Protein AF-A0A5U3AWJ1-F1 (afdb_monomer)

Radius of gyration: 14.1 Å; Cα contacts (8 Å, |Δi|>4): 83; chains: 1; bounding box: 34×26×31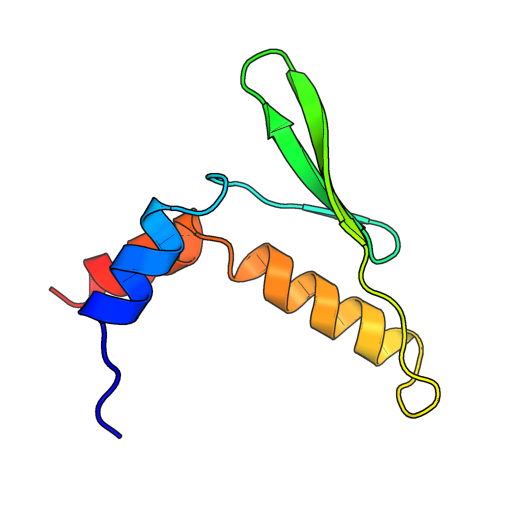 Å

Foldseek 3Di:
DDDPLVVLLVVLVPDDADQWDDDPQWIWHQDPVRDIDTDDRDDDDPPDDPVVSVVVSRVVNCCHSVNSVVVSVVVD

Structure (mmCIF, N/CA/C/O backbone):
data_AF-A0A5U3AWJ1-F1
#
_entry.id   AF-A0A5U3AWJ1-F1
#
loop_
_atom_site.group_PDB
_atom_site.id
_atom_site.type_symbol
_atom_site.label_atom_id
_atom_site.label_alt_id
_atom_site.label_comp_id
_atom_site.label_asym_id
_atom_site.label_entity_id
_atom_site.label_seq_id
_atom_site.pdbx_PDB_ins_code
_atom_site.Cartn_x
_atom_site.Cartn_y
_atom_site.Cartn_z
_atom_site.occupancy
_atom_site.B_iso_or_equiv
_atom_site.auth_seq_id
_atom_site.auth_comp_id
_atom_site.auth_asym_id
_atom_site.auth_atom_id
_atom_site.pdbx_PDB_model_num
ATOM 1 N N . MET A 1 1 ? -22.082 -11.323 -5.689 1.00 78.69 1 MET A N 1
ATOM 2 C CA . MET A 1 1 ? -20.815 -11.670 -5.011 1.00 78.69 1 MET A CA 1
ATOM 3 C C . MET A 1 1 ? -20.883 -11.104 -3.603 1.00 78.69 1 MET A C 1
ATOM 5 O O . MET A 1 1 ? -21.290 -9.958 -3.480 1.00 78.69 1 MET A O 1
ATOM 9 N N . ASN A 1 2 ? -20.582 -11.892 -2.568 1.00 87.06 2 ASN A N 1
ATOM 10 C CA . ASN A 1 2 ? -20.562 -11.404 -1.187 1.00 87.06 2 ASN A CA 1
ATOM 11 C C . ASN A 1 2 ? -19.100 -11.148 -0.803 1.00 87.06 2 ASN A C 1
ATOM 13 O O . ASN A 1 2 ? -18.322 -12.097 -0.757 1.00 87.06 2 ASN A O 1
ATOM 17 N N . ILE A 1 3 ? -18.716 -9.883 -0.629 1.00 91.00 3 ILE A N 1
ATOM 18 C CA . ILE A 1 3 ? -17.350 -9.503 -0.246 1.00 91.00 3 ILE A CA 1
ATOM 19 C C . ILE A 1 3 ? -17.277 -9.506 1.280 1.00 91.00 3 ILE A C 1
ATOM 21 O O . ILE A 1 3 ? -18.082 -8.840 1.934 1.00 91.00 3 ILE A O 1
ATOM 25 N N . ASP A 1 4 ? -16.313 -10.227 1.851 1.00 95.25 4 ASP A N 1
ATOM 26 C CA . ASP A 1 4 ? -16.069 -10.204 3.294 1.00 95.25 4 ASP A CA 1
ATOM 27 C C . ASP A 1 4 ? -15.374 -8.895 3.699 1.00 95.25 4 ASP A C 1
ATOM 29 O O . ASP A 1 4 ? -14.148 -8.793 3.777 1.00 95.25 4 ASP A O 1
ATOM 33 N N . LYS A 1 5 ? -16.186 -7.864 3.942 1.00 94.12 5 LYS A N 1
ATOM 34 C CA . LYS A 1 5 ? -15.715 -6.537 4.355 1.00 94.12 5 LYS A CA 1
ATOM 35 C C . LYS A 1 5 ? -14.967 -6.559 5.689 1.00 94.12 5 LYS A C 1
ATOM 37 O O . LYS A 1 5 ? -14.089 -5.724 5.891 1.00 94.12 5 LYS A O 1
ATOM 42 N N . ARG A 1 6 ? -15.300 -7.484 6.601 1.00 95.75 6 ARG A N 1
ATOM 43 C CA . ARG A 1 6 ? -14.628 -7.571 7.904 1.00 95.75 6 ARG A CA 1
ATOM 44 C C . ARG A 1 6 ? -13.209 -8.094 7.724 1.00 95.75 6 ARG A C 1
ATOM 46 O O . ARG A 1 6 ? -12.282 -7.476 8.233 1.00 95.75 6 ARG A O 1
ATOM 53 N N . ALA A 1 7 ? -13.039 -9.160 6.944 1.00 96.69 7 ALA A N 1
ATOM 54 C CA . ALA A 1 7 ? -11.714 -9.682 6.624 1.00 96.69 7 ALA A CA 1
ATOM 55 C C . ALA A 1 7 ? -10.840 -8.633 5.911 1.00 96.69 7 ALA A C 1
ATOM 57 O O . ALA A 1 7 ? -9.673 -8.476 6.263 1.00 96.69 7 ALA A O 1
ATOM 58 N N . LEU A 1 8 ? -11.405 -7.872 4.961 1.00 96.25 8 LEU A N 1
ATOM 59 C CA . LEU A 1 8 ? -10.680 -6.789 4.279 1.00 96.25 8 LEU A CA 1
ATOM 60 C C . LEU A 1 8 ? -10.261 -5.660 5.231 1.00 96.25 8 LEU A C 1
ATOM 62 O O . LEU A 1 8 ? -9.142 -5.159 5.128 1.00 96.25 8 LEU A O 1
ATOM 66 N N . ARG A 1 9 ? -11.125 -5.284 6.179 1.00 97.19 9 ARG A N 1
ATOM 67 C CA . ARG A 1 9 ? -10.781 -4.293 7.206 1.00 97.19 9 ARG A CA 1
ATOM 68 C C . ARG A 1 9 ? -9.636 -4.776 8.092 1.00 97.19 9 ARG A C 1
ATOM 70 O O . ARG A 1 9 ? -8.672 -4.044 8.277 1.00 97.19 9 ARG A O 1
ATOM 77 N N . GLU A 1 10 ? -9.710 -6.014 8.581 1.00 98.06 10 GLU A N 1
ATOM 78 C CA . GLU A 1 10 ? -8.693 -6.580 9.479 1.00 98.06 10 GLU A CA 1
ATOM 79 C C . GLU A 1 10 ? -7.294 -6.611 8.843 1.00 98.06 10 GLU A C 1
ATOM 81 O O . GLU A 1 10 ? -6.302 -6.355 9.527 1.00 98.06 10 GLU A O 1
ATOM 86 N N . VAL A 1 11 ? -7.187 -6.910 7.542 1.00 97.50 11 VAL A N 1
ATOM 87 C CA . VAL A 1 11 ? -5.885 -6.884 6.853 1.00 97.50 11 VAL A CA 1
ATOM 88 C C . VAL A 1 11 ? -5.392 -5.460 6.594 1.00 97.50 11 VAL A C 1
ATOM 90 O O . VAL A 1 11 ? -4.193 -5.217 6.718 1.00 97.50 11 VAL A O 1
ATOM 93 N N . ALA A 1 12 ? -6.288 -4.513 6.300 1.00 97.00 12 ALA A N 1
ATOM 94 C CA . ALA A 1 12 ? -5.921 -3.113 6.101 1.00 97.00 12 ALA A CA 1
ATOM 95 C C . ALA A 1 12 ? -5.423 -2.464 7.407 1.00 97.00 12 ALA A C 1
ATOM 97 O O . ALA A 1 12 ? -4.375 -1.825 7.418 1.00 97.00 12 ALA A O 1
ATOM 98 N N . GLU A 1 13 ? -6.099 -2.693 8.534 1.00 97.19 13 GLU A N 1
ATOM 99 C CA . GLU A 1 13 ? -5.688 -2.149 9.841 1.00 97.19 13 GLU A CA 1
ATOM 100 C C . GLU A 1 13 ? -4.318 -2.670 10.311 1.00 97.19 13 GLU A C 1
ATOM 102 O O . GLU A 1 13 ? -3.609 -1.979 11.040 1.00 97.19 13 GLU A O 1
ATOM 107 N N . ARG A 1 14 ? -3.922 -3.882 9.899 1.00 97.50 14 ARG A N 1
ATOM 108 C CA . ARG A 1 14 ? -2.628 -4.487 10.270 1.00 97.50 14 ARG A CA 1
ATOM 109 C C . ARG A 1 14 ? -1.468 -4.087 9.365 1.00 97.50 14 ARG A C 1
ATOM 111 O O . ARG A 1 14 ? -0.316 -4.231 9.771 1.00 97.50 14 ARG A O 1
ATOM 118 N N . ALA A 1 15 ? -1.752 -3.669 8.139 1.00 96.56 15 ALA A N 1
ATOM 119 C CA . ALA A 1 15 ? -0.732 -3.256 7.189 1.00 96.56 15 ALA A CA 1
ATOM 120 C C . ALA A 1 15 ? -0.157 -1.874 7.549 1.00 96.56 15 ALA A C 1
ATOM 122 O O . ALA A 1 15 ? -0.737 -1.117 8.333 1.00 96.56 15 ALA A O 1
ATOM 123 N N . THR A 1 16 ? 0.997 -1.531 6.971 1.00 95.12 16 THR A N 1
ATOM 124 C CA . THR A 1 16 ? 1.591 -0.199 7.137 1.00 95.12 16 THR A CA 1
ATOM 125 C C . THR A 1 16 ? 0.641 0.857 6.586 1.00 95.12 16 THR A C 1
ATOM 127 O O . THR A 1 16 ? 0.245 0.783 5.426 1.00 95.12 16 THR A O 1
ATOM 130 N N . GLN A 1 17 ? 0.261 1.835 7.405 1.00 92.88 17 GLN A N 1
ATOM 131 C CA . GLN A 1 17 ? -0.696 2.856 6.981 1.00 92.88 17 GLN A CA 1
ATOM 132 C C . GLN A 1 17 ? -0.097 3.773 5.901 1.00 92.88 17 GLN A C 1
ATOM 134 O O . GLN A 1 17 ? 1.119 3.941 5.821 1.00 92.88 17 GLN A O 1
ATOM 139 N N . GLY A 1 18 ? -0.963 4.278 5.018 1.00 84.62 18 GLY A N 1
ATOM 140 C CA . GLY A 1 18 ? -0.586 5.070 3.844 1.00 84.62 18 GLY A CA 1
ATOM 141 C C . GLY A 1 18 ? -0.321 6.558 4.128 1.00 84.62 18 GLY A C 1
ATOM 142 O O . GLY A 1 18 ? -0.418 6.983 5.280 1.00 84.62 18 GLY A O 1
ATOM 143 N N . PRO A 1 19 ? -0.040 7.361 3.080 1.00 93.06 19 PRO A N 1
ATOM 144 C CA . PRO A 1 19 ? -0.123 7.010 1.655 1.00 93.06 19 PRO A CA 1
ATOM 145 C C . PRO A 1 19 ? 1.046 6.138 1.181 1.00 93.06 19 PRO A C 1
ATOM 147 O O . PRO A 1 19 ? 2.167 6.293 1.650 1.00 93.06 19 PRO A O 1
ATOM 150 N N . TRP A 1 20 ? 0.779 5.217 0.252 1.00 96.31 20 TRP A N 1
ATOM 151 C CA . TRP A 1 20 ? 1.830 4.470 -0.446 1.00 96.31 20 TRP A CA 1
ATOM 152 C C . TRP A 1 20 ? 2.071 5.080 -1.822 1.00 96.31 20 TRP A C 1
ATOM 154 O O . TRP A 1 20 ? 1.126 5.473 -2.508 1.00 96.31 20 TRP A O 1
ATOM 164 N N . GLU A 1 21 ? 3.330 5.108 -2.229 1.00 95.12 21 GLU A N 1
ATOM 165 C CA . GLU A 1 21 ? 3.796 5.598 -3.521 1.00 95.12 21 GLU A CA 1
ATOM 166 C C . GLU A 1 21 ? 4.531 4.487 -4.273 1.00 95.12 21 GLU A C 1
ATOM 168 O O . GLU A 1 21 ? 4.939 3.481 -3.684 1.00 95.12 21 GLU A O 1
ATOM 173 N N . MET A 1 22 ? 4.668 4.665 -5.588 1.00 93.69 22 MET A N 1
ATOM 174 C CA . MET A 1 22 ? 5.380 3.736 -6.455 1.00 93.69 22 MET A CA 1
ATOM 175 C C . MET A 1 22 ? 6.401 4.468 -7.321 1.00 93.69 22 MET A C 1
ATOM 177 O O . MET A 1 22 ? 6.076 5.467 -7.961 1.00 93.69 22 MET A O 1
ATOM 181 N N . GLU A 1 23 ? 7.617 3.930 -7.369 1.00 88.62 23 GLU A N 1
ATOM 182 C CA . GLU A 1 23 ? 8.659 4.321 -8.318 1.00 88.62 23 GLU A CA 1
ATOM 183 C C . GLU A 1 23 ? 9.457 3.079 -8.725 1.00 88.62 23 GLU A C 1
ATOM 185 O O . GLU A 1 23 ? 9.886 2.333 -7.850 1.00 88.62 23 GLU A O 1
ATOM 190 N N . GLN A 1 24 ? 9.664 2.863 -10.031 1.00 85.19 24 GLN A N 1
ATOM 191 C CA . GLN A 1 24 ? 10.456 1.737 -10.563 1.00 85.19 24 GLN A CA 1
ATOM 192 C C . GLN A 1 24 ? 10.124 0.412 -9.858 1.00 85.19 24 GLN A C 1
ATOM 194 O O . GLN A 1 24 ? 10.985 -0.208 -9.230 1.00 85.19 24 GLN A O 1
ATOM 199 N N . GLU A 1 25 ? 8.837 0.047 -9.861 1.00 85.12 25 GLU A N 1
ATOM 200 C CA . GLU A 1 25 ? 8.345 -1.234 -9.332 1.00 85.12 25 GLU A CA 1
ATOM 201 C C . GLU A 1 25 ? 8.585 -1.433 -7.813 1.00 85.12 25 GLU A C 1
ATOM 203 O O . GLU A 1 25 ? 8.337 -2.502 -7.249 1.00 85.12 25 GLU A O 1
ATOM 208 N N . ASN A 1 26 ? 9.002 -0.378 -7.106 1.00 91.44 26 ASN A N 1
ATOM 209 C CA . ASN A 1 26 ? 9.108 -0.335 -5.654 1.00 91.44 26 ASN A CA 1
ATOM 210 C C . ASN A 1 26 ? 7.905 0.391 -5.066 1.00 91.44 26 ASN A C 1
ATOM 212 O O . ASN A 1 26 ? 7.571 1.494 -5.495 1.00 91.44 26 ASN A O 1
ATOM 216 N N . ILE A 1 27 ? 7.319 -0.186 -4.021 1.00 95.50 27 ILE A N 1
ATOM 217 C CA . ILE A 1 27 ? 6.299 0.466 -3.202 1.00 95.50 27 ILE A CA 1
ATOM 218 C C . ILE A 1 27 ? 6.959 0.985 -1.930 1.00 95.50 27 ILE A C 1
ATOM 220 O O . ILE A 1 27 ? 7.681 0.251 -1.245 1.00 95.50 27 ILE A O 1
ATOM 224 N N . TRP A 1 28 ? 6.698 2.240 -1.592 1.00 96.56 28 TRP A N 1
ATOM 225 C CA . TRP A 1 28 ? 7.277 2.910 -0.431 1.00 96.56 28 TRP A CA 1
ATOM 226 C C . TRP A 1 28 ? 6.294 3.912 0.181 1.00 96.56 28 TRP A C 1
ATOM 228 O O . TRP A 1 28 ? 5.224 4.167 -0.366 1.00 96.56 28 TRP A O 1
ATOM 238 N N . PHE A 1 29 ? 6.634 4.453 1.346 1.00 96.00 29 PH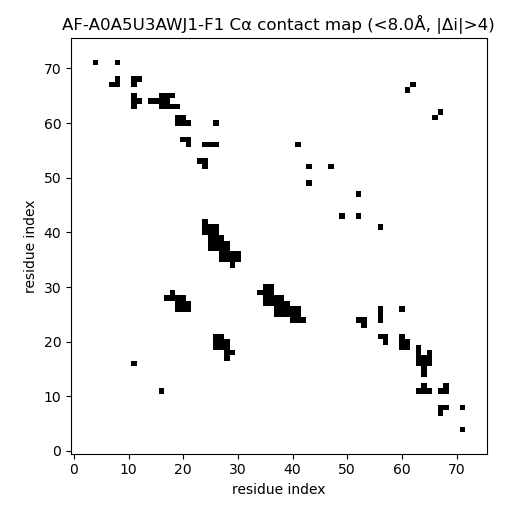E A N 1
ATOM 239 C CA . PHE A 1 29 ? 5.930 5.584 1.950 1.00 96.00 29 PHE A CA 1
ATOM 240 C C . PHE A 1 29 ? 6.919 6.504 2.665 1.00 96.00 29 PHE A C 1
ATOM 242 O O .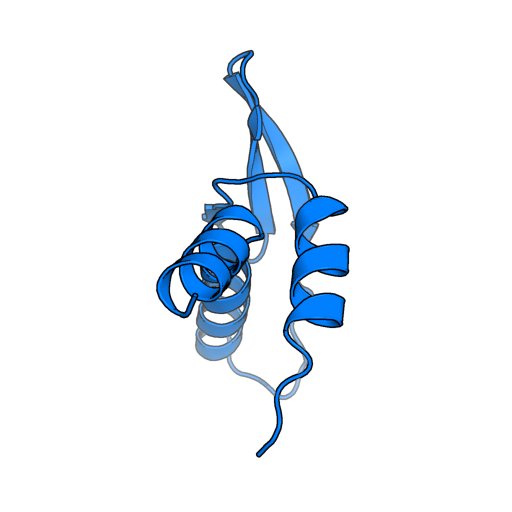 PHE A 1 29 ? 8.029 6.083 3.003 1.00 96.00 29 PHE A O 1
ATOM 249 N N . THR A 1 30 ? 6.514 7.747 2.905 1.00 94.69 30 THR A N 1
ATOM 250 C CA . THR A 1 30 ? 7.256 8.682 3.760 1.00 94.69 30 THR A CA 1
ATOM 251 C C . THR A 1 30 ? 6.613 8.693 5.139 1.00 94.69 30 THR A C 1
ATOM 253 O O . THR A 1 30 ? 5.403 8.896 5.244 1.00 94.69 30 THR A O 1
ATOM 256 N N . ASP A 1 31 ? 7.394 8.441 6.189 1.00 92.31 31 ASP A N 1
ATOM 257 C CA . ASP A 1 31 ? 6.885 8.515 7.559 1.00 92.31 31 ASP A CA 1
ATOM 258 C C . ASP A 1 31 ? 6.745 9.963 8.065 1.00 92.31 31 ASP A C 1
ATOM 260 O O . ASP A 1 31 ? 7.089 10.926 7.380 1.00 92.31 31 ASP A O 1
ATOM 264 N N . GLU A 1 32 ? 6.220 10.122 9.282 1.00 91.69 32 GLU A N 1
ATOM 265 C CA . GLU A 1 32 ? 5.975 11.435 9.899 1.00 91.69 32 GLU A CA 1
ATOM 266 C C . GLU A 1 32 ? 7.254 12.270 10.095 1.00 91.69 32 GLU A C 1
ATOM 268 O O . GLU A 1 32 ? 7.185 13.498 10.143 1.00 91.69 32 GLU A O 1
ATOM 273 N N . ASP A 1 33 ? 8.416 11.615 10.160 1.00 94.25 33 ASP A N 1
ATOM 274 C CA . ASP A 1 33 ? 9.728 12.248 10.304 1.00 94.25 33 ASP A CA 1
ATOM 275 C C . ASP A 1 33 ? 10.362 12.606 8.941 1.00 94.25 33 ASP A C 1
ATOM 277 O O . ASP A 1 33 ? 11.455 13.178 8.890 1.00 94.25 33 ASP A O 1
ATOM 281 N N . GLY A 1 34 ? 9.685 12.300 7.828 1.00 92.75 34 GLY A N 1
ATOM 282 C CA . GLY A 1 34 ? 10.154 12.587 6.473 1.00 92.75 34 GLY A CA 1
ATOM 283 C C . GLY A 1 34 ? 11.080 11.519 5.884 1.00 92.75 34 GLY A C 1
ATOM 284 O O . GLY A 1 34 ? 11.709 11.773 4.854 1.00 92.75 34 GLY A O 1
ATOM 285 N N . TYR A 1 35 ? 11.191 10.338 6.499 1.00 93.50 35 TYR A N 1
ATOM 286 C CA . TYR A 1 35 ? 12.027 9.255 5.985 1.00 93.50 35 TYR A CA 1
ATOM 287 C C . TYR A 1 35 ? 11.252 8.341 5.038 1.00 93.50 35 TYR A C 1
ATOM 289 O O . TYR A 1 35 ? 10.224 7.761 5.397 1.00 93.50 35 TYR A O 1
ATOM 29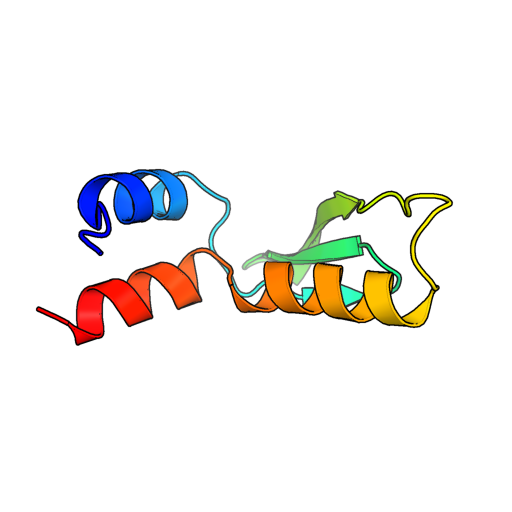7 N N . THR A 1 36 ? 11.810 8.137 3.844 1.00 94.25 36 THR A N 1
ATOM 298 C CA . THR A 1 36 ? 11.334 7.125 2.899 1.00 94.25 36 THR A CA 1
ATOM 299 C C . THR A 1 36 ? 11.606 5.724 3.436 1.00 94.25 36 THR A C 1
ATOM 301 O O . THR A 1 36 ? 12.746 5.358 3.737 1.00 94.25 36 THR A O 1
ATOM 304 N N . LYS A 1 37 ? 10.551 4.916 3.522 1.00 94.62 37 LYS A N 1
ATOM 305 C CA . LYS A 1 37 ? 10.592 3.512 3.934 1.00 94.62 37 LYS A CA 1
ATOM 306 C C . LYS A 1 37 ? 10.045 2.633 2.818 1.00 94.62 37 LYS A C 1
ATOM 308 O O . LYS A 1 37 ? 8.921 2.825 2.359 1.00 94.62 37 LYS A O 1
ATOM 313 N N . HIS A 1 38 ? 10.834 1.643 2.414 1.00 93.94 38 HIS A N 1
ATOM 314 C CA . HIS A 1 38 ? 10.434 0.664 1.406 1.00 93.94 38 HIS A CA 1
ATOM 315 C C . HIS A 1 38 ? 9.502 -0.387 2.014 1.00 93.94 38 HIS A C 1
ATOM 317 O O . HIS A 1 38 ? 9.770 -0.915 3.095 1.00 93.94 38 HIS A O 1
ATOM 323 N N . LEU A 1 39 ? 8.411 -0.682 1.311 1.00 94.44 39 LEU A N 1
ATOM 324 C CA . LEU A 1 39 ? 7.385 -1.638 1.725 1.00 94.44 39 LEU A CA 1
ATOM 325 C C . LEU A 1 39 ? 7.503 -2.952 0.961 1.00 94.44 39 LEU A C 1
ATOM 327 O O . LEU A 1 39 ? 7.477 -4.022 1.565 1.00 94.44 39 LEU A O 1
ATOM 331 N N . ALA A 1 40 ? 7.629 -2.866 -0.362 1.00 91.88 40 ALA A N 1
ATOM 332 C CA . ALA A 1 40 ? 7.706 -4.029 -1.230 1.00 91.88 40 ALA A CA 1
ATOM 333 C C . ALA A 1 40 ? 8.524 -3.718 -2.483 1.00 91.88 40 ALA A C 1
ATOM 335 O O . ALA A 1 40 ? 8.448 -2.618 -3.028 1.00 91.88 40 ALA A O 1
ATOM 336 N N . TYR A 1 41 ? 9.260 -4.725 -2.943 1.00 87.94 41 TYR A N 1
ATOM 337 C CA . TYR A 1 41 ? 9.799 -4.787 -4.293 1.00 87.94 41 TYR A CA 1
ATOM 338 C C . TYR A 1 41 ? 8.930 -5.762 -5.080 1.00 87.94 41 TYR A C 1
ATOM 340 O O . TYR A 1 41 ? 8.753 -6.904 -4.643 1.00 87.94 41 TYR A O 1
ATOM 348 N N . VAL A 1 42 ? 8.346 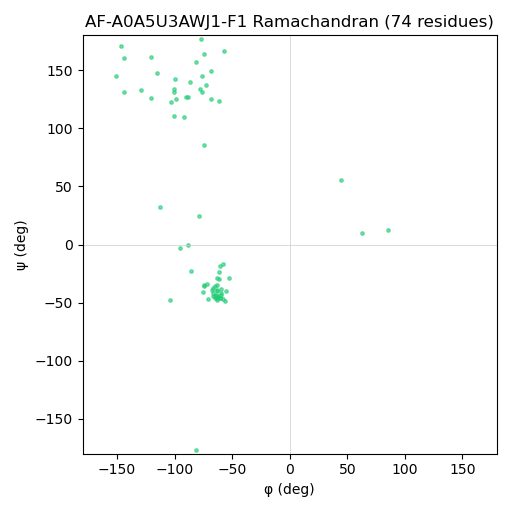-5.307 -6.185 1.00 80.69 42 VAL A N 1
ATOM 349 C CA . VAL A 1 42 ? 7.557 -6.175 -7.058 1.00 80.69 42 VAL A CA 1
ATOM 350 C C . VAL A 1 42 ? 8.492 -6.728 -8.123 1.00 80.69 42 VAL A C 1
ATOM 352 O O . VAL A 1 42 ? 8.984 -5.999 -8.976 1.00 80.69 42 VAL A O 1
ATOM 355 N N . GLU A 1 43 ? 8.772 -8.026 -8.032 1.00 79.19 43 GLU A N 1
ATOM 356 C CA . GLU A 1 43 ? 9.543 -8.736 -9.048 1.00 79.19 43 GLU A CA 1
ATOM 357 C C . GLU A 1 43 ? 8.661 -9.002 -10.271 1.00 79.19 43 GLU A C 1
ATOM 359 O O . GLU A 1 43 ? 7.527 -9.474 -10.146 1.00 79.19 43 GLU A O 1
ATOM 364 N N . GLN A 1 44 ? 9.193 -8.678 -11.447 1.00 71.75 44 GLN A N 1
ATOM 365 C CA . GLN A 1 44 ? 8.514 -8.859 -12.723 1.00 71.75 44 GLN A CA 1
ATOM 366 C C . GLN A 1 44 ? 8.458 -10.346 -13.084 1.00 71.75 44 GLN A C 1
ATOM 368 O O . GLN A 1 44 ? 9.436 -11.077 -12.921 1.00 71.75 44 GLN A O 1
ATOM 373 N N . GLY A 1 45 ? 7.308 -10.801 -13.579 1.00 71.81 45 GLY A N 1
ATOM 374 C CA . GLY A 1 45 ? 7.192 -12.141 -14.151 1.00 71.81 45 GLY A CA 1
ATOM 375 C C . GLY A 1 45 ? 7.584 -12.129 -15.627 1.00 71.81 45 GLY A C 1
ATOM 376 O O . GLY A 1 45 ? 7.164 -11.239 -16.354 1.00 71.81 45 GLY A O 1
ATOM 377 N N . ASP A 1 46 ? 8.298 -13.153 -16.099 1.00 77.00 46 ASP A N 1
ATOM 378 C CA . ASP A 1 46 ? 8.743 -13.257 -17.505 1.00 77.00 46 ASP A CA 1
ATOM 379 C C . ASP A 1 46 ? 7.593 -13.229 -18.546 1.00 77.00 46 ASP A C 1
ATOM 381 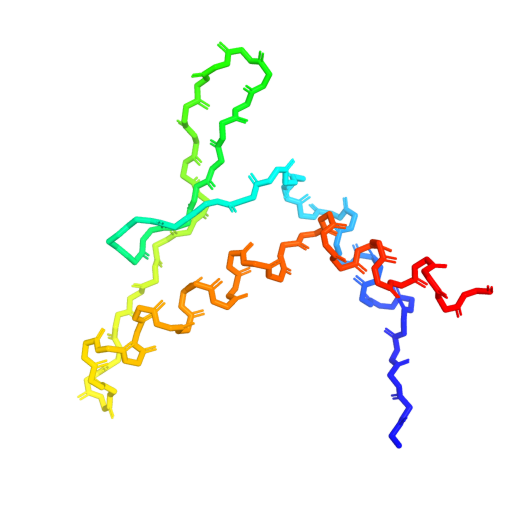O O . ASP A 1 46 ? 7.829 -13.022 -19.736 1.00 77.00 46 ASP A O 1
ATOM 385 N N . ASP A 1 47 ? 6.349 -13.453 -18.109 1.00 83.31 47 ASP A N 1
ATOM 386 C CA . ASP A 1 47 ? 5.153 -13.552 -18.956 1.00 83.31 47 ASP A CA 1
ATOM 387 C C . ASP A 1 47 ? 4.350 -12.236 -19.086 1.00 83.31 47 ASP A C 1
ATOM 389 O O . ASP A 1 47 ? 3.339 -12.203 -19.799 1.00 83.31 47 ASP A O 1
ATOM 393 N N . VAL A 1 48 ? 4.747 -11.157 -18.401 1.00 75.31 48 VAL A N 1
ATOM 394 C CA . VAL A 1 48 ? 4.094 -9.833 -18.459 1.00 75.31 48 VAL A CA 1
ATOM 395 C C . VAL A 1 48 ? 5.041 -8.789 -19.056 1.00 75.31 48 VAL A C 1
ATOM 397 O O . VAL A 1 48 ? 6.253 -8.908 -18.939 1.00 75.31 48 VAL A O 1
ATOM 400 N N . ASP A 1 49 ? 4.502 -7.795 -19.774 1.00 81.94 49 ASP A N 1
ATOM 401 C CA . ASP A 1 49 ? 5.336 -6.718 -20.325 1.00 81.94 49 ASP A CA 1
ATOM 402 C C . ASP A 1 49 ? 5.651 -5.643 -19.268 1.00 81.94 49 ASP A C 1
ATOM 404 O O . ASP A 1 49 ? 4.892 -5.454 -18.314 1.00 81.94 49 ASP A O 1
ATOM 408 N N . ASP A 1 50 ? 6.738 -4.888 -19.479 1.00 77.06 50 ASP A N 1
ATOM 409 C CA . AS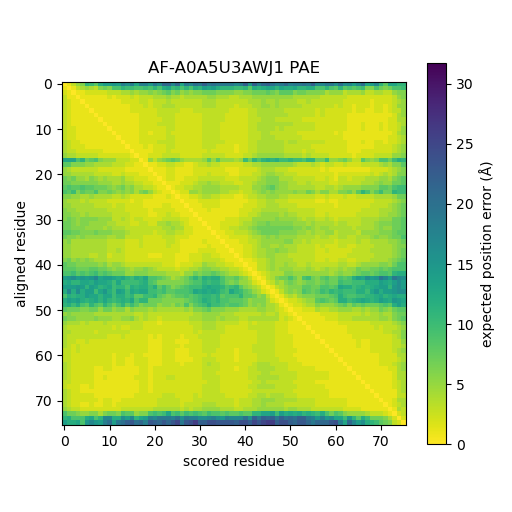P A 1 50 ? 7.197 -3.836 -18.554 1.00 77.06 50 ASP A CA 1
ATOM 410 C C .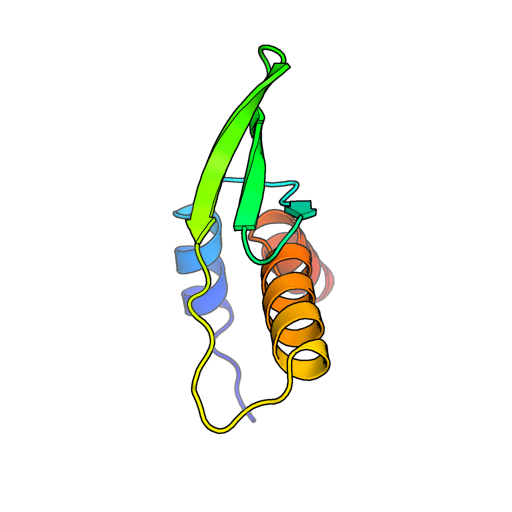 ASP A 1 50 ? 6.095 -2.821 -18.190 1.00 77.06 50 ASP A C 1
ATOM 412 O O . ASP A 1 50 ? 6.099 -2.217 -17.116 1.00 77.06 50 ASP A O 1
ATOM 416 N N . LYS A 1 51 ? 5.124 -2.595 -19.087 1.00 85.00 51 LYS A N 1
ATOM 417 C CA . LYS A 1 51 ? 4.020 -1.662 -18.824 1.00 85.00 51 LYS A CA 1
ATOM 418 C C . LYS A 1 51 ? 3.014 -2.269 -17.860 1.00 85.00 51 LYS A C 1
ATOM 420 O O . LYS A 1 51 ? 2.497 -1.560 -16.996 1.00 85.00 51 LYS A O 1
ATOM 425 N N . GLN A 1 52 ? 2.709 -3.551 -18.010 1.00 86.62 52 GLN A N 1
ATOM 426 C CA . GLN A 1 52 ? 1.781 -4.245 -17.136 1.00 86.62 52 GLN A CA 1
ATOM 427 C C . GLN A 1 52 ? 2.325 -4.326 -15.706 1.00 86.62 52 GLN A C 1
ATOM 429 O O . GLN A 1 52 ? 1.546 -4.143 -14.771 1.00 86.62 52 GLN A O 1
ATOM 434 N N . ASP A 1 53 ? 3.635 -4.488 -15.524 1.00 83.75 53 ASP A N 1
ATOM 435 C CA . ASP A 1 53 ? 4.271 -4.458 -14.198 1.00 83.75 53 ASP A CA 1
ATOM 436 C C . ASP A 1 53 ? 4.134 -3.106 -13.509 1.00 83.75 53 ASP A C 1
ATOM 438 O O . ASP A 1 53 ? 3.719 -3.028 -12.344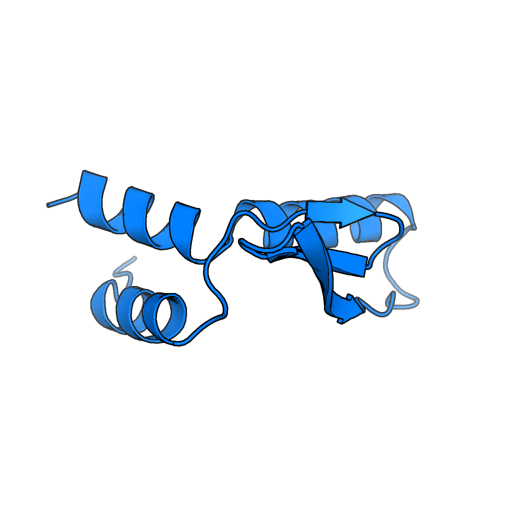 1.00 83.75 53 ASP A O 1
ATOM 442 N N . HIS A 1 54 ? 4.390 -2.033 -14.259 1.00 88.19 54 HIS A N 1
ATOM 443 C CA . HIS A 1 54 ? 4.163 -0.677 -13.784 1.00 88.19 54 HIS A CA 1
ATOM 444 C C . HIS A 1 54 ? 2.707 -0.492 -13.331 1.00 88.19 54 HIS A C 1
ATOM 446 O O . HIS A 1 54 ? 2.448 -0.014 -12.224 1.00 88.19 54 HIS A O 1
ATOM 452 N N . TYR A 1 55 ? 1.736 -0.913 -14.150 1.00 90.62 55 TYR A N 1
ATOM 453 C CA . TYR A 1 55 ? 0.316 -0.776 -13.813 1.00 90.62 55 TYR A CA 1
ATOM 454 C C . TYR A 1 55 ? -0.112 -1.642 -12.626 1.00 90.62 55 TYR A C 1
ATOM 456 O O . TYR A 1 55 ? -0.905 -1.186 -11.801 1.00 90.62 55 TYR A O 1
ATOM 464 N N . ASN A 1 56 ? 0.417 -2.857 -12.504 1.00 89.81 56 ASN A N 1
ATOM 465 C CA . ASN A 1 56 ? 0.125 -3.744 -11.381 1.00 89.81 56 ASN A CA 1
ATOM 466 C C . ASN A 1 56 ? 0.651 -3.152 -10.069 1.00 89.81 56 ASN A C 1
ATOM 468 O O . ASN A 1 56 ? -0.079 -3.086 -9.077 1.00 89.81 56 ASN A O 1
ATOM 472 N N . THR A 1 57 ? 1.889 -2.657 -10.074 1.00 91.75 57 THR A N 1
ATOM 473 C CA . THR A 1 57 ? 2.500 -2.036 -8.893 1.00 91.75 57 THR A CA 1
ATOM 474 C C . THR A 1 57 ? 1.782 -0.737 -8.523 1.00 91.75 57 THR A C 1
ATOM 476 O O . THR A 1 57 ? 1.469 -0.516 -7.351 1.00 91.75 57 THR A O 1
ATOM 479 N N . ALA A 1 58 ? 1.428 0.088 -9.518 1.00 92.94 58 ALA A N 1
ATOM 480 C CA . ALA A 1 58 ? 0.632 1.300 -9.315 1.00 92.94 58 ALA A CA 1
ATOM 481 C C . ALA A 1 58 ? -0.736 0.987 -8.696 1.00 92.94 58 ALA A C 1
ATOM 483 O O . ALA A 1 58 ? -1.171 1.675 -7.772 1.00 92.94 58 ALA A O 1
ATOM 484 N N . TYR A 1 59 ? -1.407 -0.065 -9.175 1.00 94.00 59 TYR A N 1
ATOM 485 C CA . TYR A 1 59 ? -2.688 -0.510 -8.632 1.00 94.00 59 TYR A CA 1
ATOM 486 C C . TYR A 1 59 ? -2.570 -0.904 -7.155 1.00 94.00 59 TYR A C 1
ATOM 488 O O . TYR A 1 59 ? -3.384 -0.461 -6.345 1.00 94.00 59 TYR A O 1
ATOM 496 N N . ILE A 1 60 ? -1.545 -1.679 -6.785 1.00 93.50 60 ILE A N 1
ATOM 497 C CA . ILE A 1 60 ? -1.322 -2.092 -5.390 1.00 93.50 60 ILE A CA 1
ATOM 498 C C . ILE A 1 60 ? -1.047 -0.873 -4.497 1.00 93.50 60 ILE A C 1
ATOM 500 O O . ILE A 1 60 ? -1.643 -0.763 -3.426 1.00 93.50 60 ILE A O 1
ATOM 504 N N . ALA A 1 61 ? -0.198 0.063 -4.937 1.00 95.50 61 ALA A N 1
ATOM 505 C CA . ALA A 1 61 ? 0.092 1.289 -4.188 1.00 95.50 61 ALA A CA 1
ATOM 506 C C . ALA A 1 61 ? -1.156 2.177 -4.010 1.00 95.50 61 ALA A C 1
ATOM 508 O O . ALA A 1 61 ? -1.395 2.722 -2.930 1.00 95.50 61 ALA A O 1
ATOM 509 N N . ALA A 1 62 ? -2.000 2.283 -5.039 1.00 95.75 62 ALA A N 1
ATOM 510 C CA . ALA A 1 62 ? -3.258 3.024 -4.961 1.00 95.75 62 ALA A CA 1
ATOM 511 C C . ALA A 1 62 ? -4.273 2.347 -4.020 1.00 95.75 62 ALA A C 1
ATOM 513 O O . ALA A 1 62 ? -4.951 3.024 -3.244 1.00 95.75 62 ALA A O 1
ATOM 514 N N . ALA A 1 63 ? -4.338 1.013 -4.041 1.00 95.62 63 ALA A N 1
ATOM 515 C CA . ALA A 1 63 ? -5.193 0.188 -3.185 1.00 95.62 63 ALA A CA 1
ATOM 516 C C . ALA A 1 63 ? -4.638 -0.007 -1.757 1.00 95.62 63 ALA A C 1
ATOM 518 O O . ALA A 1 63 ? -4.971 -0.989 -1.089 1.00 95.62 63 ALA A O 1
ATOM 519 N N . ASN A 1 64 ? -3.794 0.917 -1.286 1.00 96.25 64 ASN A N 1
ATOM 520 C CA . ASN A 1 64 ? -3.203 0.884 0.048 1.00 96.25 64 ASN A CA 1
ATOM 521 C C . ASN A 1 64 ? -4.260 0.835 1.178 1.00 96.25 64 ASN A C 1
ATOM 523 O O . ASN A 1 64 ? -5.446 1.111 0.955 1.00 96.25 64 ASN A O 1
ATOM 527 N N . PRO A 1 65 ? -3.845 0.519 2.419 1.00 96.88 65 PRO A N 1
ATOM 528 C CA . PRO A 1 65 ? -4.757 0.366 3.544 1.00 96.88 65 PRO A CA 1
ATOM 529 C C . PRO A 1 65 ? -5.659 1.567 3.812 1.00 96.88 65 PRO A C 1
ATOM 531 O O . PRO A 1 65 ? -6.840 1.376 4.087 1.00 96.88 65 PRO A O 1
ATOM 534 N N . ALA A 1 66 ? -5.140 2.792 3.685 1.00 95.12 66 ALA A N 1
ATOM 535 C CA . ALA A 1 66 ? -5.925 4.001 3.919 1.00 95.12 66 ALA A CA 1
ATOM 536 C C . ALA A 1 66 ? -7.057 4.136 2.887 1.00 95.12 66 ALA A C 1
ATOM 538 O O . ALA A 1 66 ? -8.207 4.370 3.262 1.00 95.12 66 ALA A O 1
ATOM 539 N N . THR A 1 67 ? -6.760 3.898 1.604 1.00 96.12 67 THR A N 1
ATOM 540 C CA . THR A 1 67 ? -7.771 3.855 0.537 1.00 96.12 67 THR A CA 1
ATOM 541 C C . THR A 1 67 ? -8.813 2.765 0.792 1.00 96.12 67 THR A C 1
ATOM 543 O O . THR A 1 67 ? -10.013 3.013 0.678 1.00 96.12 67 THR A O 1
ATOM 546 N N . MET A 1 68 ? -8.378 1.554 1.153 1.00 95.75 68 MET A N 1
ATOM 547 C CA . MET A 1 68 ? -9.295 0.435 1.384 1.00 95.75 68 MET A CA 1
ATOM 548 C C . MET A 1 68 ? -10.237 0.703 2.563 1.00 95.75 68 MET A C 1
ATOM 550 O O . MET A 1 68 ? -11.437 0.452 2.458 1.00 95.75 68 MET A O 1
ATOM 554 N N . LEU A 1 69 ? -9.720 1.239 3.672 1.00 96.06 69 LEU A N 1
ATOM 555 C CA . LEU A 1 69 ? -10.538 1.592 4.833 1.00 96.06 69 LEU A CA 1
ATOM 556 C C . LEU A 1 69 ? -11.572 2.665 4.480 1.00 96.06 69 LEU A C 1
ATOM 558 O O . LEU A 1 69 ? -12.747 2.477 4.791 1.00 96.06 69 LEU A O 1
ATOM 562 N N . ALA A 1 70 ? -11.171 3.702 3.737 1.00 95.19 70 ALA A N 1
ATOM 563 C CA . ALA A 1 70 ? -12.091 4.729 3.253 1.00 95.19 70 ALA A CA 1
ATOM 564 C C . ALA A 1 70 ? -13.230 4.133 2.399 1.00 95.19 70 ALA A C 1
ATOM 566 O O . ALA A 1 70 ? -14.401 4.395 2.665 1.00 95.19 70 ALA A O 1
ATOM 567 N N . LEU A 1 71 ? -12.919 3.249 1.442 1.00 94.62 71 LEU A N 1
ATOM 568 C CA . LEU A 1 71 ? -13.932 2.575 0.610 1.00 94.62 71 LEU A CA 1
ATOM 569 C C . LEU A 1 71 ? -14.884 1.676 1.421 1.00 94.62 71 LEU A C 1
ATOM 571 O O . LEU A 1 71 ? -16.065 1.526 1.082 1.00 94.62 71 LEU A O 1
ATOM 575 N N . LEU A 1 72 ? -14.377 1.030 2.475 1.00 94.31 72 LEU A N 1
ATOM 576 C CA . LEU A 1 72 ? -15.193 0.206 3.367 1.00 94.31 72 LEU A CA 1
ATOM 577 C C . LEU A 1 72 ? -16.109 1.060 4.254 1.00 94.31 72 LEU A C 1
ATOM 579 O O . LEU A 1 72 ? -17.219 0.608 4.546 1.00 94.31 72 LEU A O 1
ATOM 583 N N . ASP A 1 73 ? -15.660 2.253 4.652 1.00 94.12 73 ASP A N 1
ATOM 584 C CA . ASP A 1 73 ? -16.416 3.223 5.455 1.00 94.12 73 ASP A CA 1
ATOM 585 C C . ASP A 1 73 ? -17.508 3.944 4.645 1.00 94.12 73 ASP A C 1
ATOM 587 O O . ASP A 1 73 ? -18.593 4.179 5.170 1.00 94.12 73 ASP A O 1
ATOM 591 N N . GLU A 1 74 ? -17.285 4.224 3.354 1.00 88.12 74 GLU A N 1
ATOM 592 C CA . GLU A 1 74 ? -18.281 4.846 2.455 1.00 88.12 74 GLU A CA 1
ATOM 593 C C . GLU A 1 74 ? -19.570 4.023 2.279 1.00 88.12 74 GLU A C 1
ATOM 595 O O . GLU A 1 74 ? -20.594 4.537 1.834 1.00 88.12 74 GLU A O 1
ATOM 600 N N . ASN A 1 75 ? -19.525 2.731 2.606 1.00 64.62 75 ASN A N 1
ATOM 601 C CA . ASN A 1 75 ? -20.616 1.784 2.394 1.00 64.62 75 ASN A CA 1
ATOM 602 C C . ASN A 1 75 ? -21.241 1.283 3.713 1.00 64.62 75 ASN A C 1
ATOM 604 O O . ASN A 1 75 ? -21.636 0.105 3.776 1.00 64.62 75 ASN A O 1
ATOM 608 N N . ILE A 1 76 ? -21.269 2.136 4.747 1.00 58.66 76 ILE A N 1
ATOM 609 C CA . ILE A 1 76 ? -21.909 1.912 6.059 1.00 58.66 76 ILE A CA 1
ATOM 610 C C . ILE A 1 76 ? -23.203 2.724 6.167 1.00 58.66 76 ILE A C 1
ATOM 612 O O . ILE A 1 76 ? -23.199 3.912 5.780 1.00 58.66 76 ILE A O 1
#

Mean predicted aligned error: 4.21 Å

Sequence (76 aa):
MNIDKRALREVAERATQGPWEMEQENIWFTDEDGYTKHLAYVEQGDDVDDKQDHYNTAYIAAANPATMLALLDENI

InterPro domains:
  IPR025153 Ead/Ea22-like protein [PF13935] (2-75)

Solvent-accessible surface area (backbone atoms only — not comparable to full-atom values): 4616 Å² total; per-residue (Å²): 136,90,77,64,61,65,63,52,45,58,54,30,74,71,43,80,76,52,70,46,40,68,58,94,47,29,32,28,33,66,48,99,87,68,48,79,43,82,74,45,76,61,80,81,57,95,90,58,55,78,65,57,48,48,51,52,46,45,50,54,25,63,61,24,29,52,51,48,50,50,61,60,58,74,74,112

Organism: Salmonella enterica (NCBI:txid28901)

Secondary structure (DSSP, 8-state):
----HHHHHHHHHHSPPS--EEETTEEEEE-TTS-EEEEEE-PPPTTS-HHHHHHHHHHHHHT-HHHHHHHHHTT-

Nearest PDB structures (foldseek):
  8j4u-assembly1_O  TM=5.098E-01  e=1.498E+00  Escherichia coli
  9cz2-assembly1_I  TM=3.665E-01  e=2.372E+00  Escherichia coli BL21
  8su9-assembly1_N  TM=2.467E-01  e=1.011E+00  Escherichia coli
  5x6z-assembly1_D  TM=3.483E-01  e=1.948E+00  Rice dwarf virus (isolate O)
  8su9-assembly1_R  TM=2.518E-01  e=1.403E+00  Escherichia coli

pLDDT: mean 90.37, std 7.95, range [58.66, 98.06]